Protein AF-A0A1H9RKI2-F1 (afdb_monomer_lite)

Secondary structure (DSSP, 8-state):
-HHHHHHHHHHHHHHHHHHHHHHHHHHHHHHHHH----HHHHHHHHHHHHHHHHHHHHHHHHHHHSS-HHHHHHHHHHHHHHHHHHHHHHHH-----HHHHHHHHHHHHHHHHHHHHHHHHHHHHTT--

Sequence (129 aa):
MLSHRLISSVLYGVLAIFIIVIAASFISSVILRYTEIAEGTFLWILIILSFIALFIGGYISGGRTGERGWFAGALTALVYSLTVFLTQYLSFNETFDLQQLLMHSGYLITGVFGGMIGVNIHGNSHRDS

pLDDT: mean 89.08, std 10.86, range [48.69, 98.06]

Structure (mmCIF, N/CA/C/O backbone):
data_AF-A0A1H9RKI2-F1
#
_entry.id   AF-A0A1H9RKI2-F1
#
loop_
_atom_site.group_PDB
_atom_site.id
_atom_site.type_symbol
_atom_site.label_atom_id
_atom_site.label_alt_id
_atom_site.label_comp_id
_atom_site.label_asym_id
_atom_site.label_entity_id
_atom_site.label_seq_id
_atom_site.pdbx_PDB_ins_code
_atom_site.Cartn_x
_atom_site.Cartn_y
_atom_site.Cartn_z
_atom_site.occupancy
_atom_site.B_iso_or_equiv
_atom_site.auth_seq_id
_atom_site.auth_comp_id
_atom_site.auth_asym_id
_atom_site.auth_atom_id
_atom_site.pdbx_PDB_model_num
ATOM 1 N N . MET A 1 1 ? -12.428 9.923 20.116 1.00 60.41 1 MET A N 1
ATOM 2 C CA . MET A 1 1 ? -11.344 8.978 20.485 1.00 60.41 1 MET A CA 1
ATOM 3 C C . MET A 1 1 ? -11.114 7.920 19.403 1.00 60.41 1 MET A C 1
ATOM 5 O O . MET A 1 1 ? -9.988 7.816 18.936 1.00 60.41 1 MET A O 1
ATOM 9 N N . LEU A 1 2 ? -12.157 7.221 18.931 1.00 67.06 2 LEU A N 1
ATOM 10 C CA . LEU A 1 2 ? -12.095 6.228 17.837 1.00 67.06 2 LEU A CA 1
ATOM 11 C C . LEU A 1 2 ? -11.454 6.761 16.537 1.00 67.06 2 LEU A C 1
ATOM 13 O O . LEU A 1 2 ? -10.543 6.153 15.983 1.00 67.06 2 LEU A O 1
ATOM 17 N N . SER A 1 3 ? -11.877 7.949 16.094 1.00 75.12 3 SER A N 1
ATOM 18 C CA . SER A 1 3 ? -11.378 8.600 14.873 1.00 75.12 3 SER A CA 1
ATOM 19 C C . SER A 1 3 ? -9.877 8.895 14.911 1.00 75.12 3 SER A C 1
ATOM 21 O O . SER A 1 3 ? -9.193 8.727 13.908 1.00 75.12 3 SER A O 1
ATOM 23 N N . HIS A 1 4 ? -9.338 9.282 16.069 1.00 80.75 4 HIS A N 1
ATOM 24 C CA . HIS A 1 4 ? -7.917 9.602 16.195 1.00 80.75 4 HIS A CA 1
ATOM 25 C C . HIS A 1 4 ? -7.035 8.345 16.122 1.00 80.75 4 HIS A C 1
ATOM 27 O O . HIS A 1 4 ? -5.995 8.358 15.463 1.00 80.75 4 HIS A O 1
ATOM 33 N N . ARG A 1 5 ? -7.489 7.233 16.723 1.00 84.38 5 ARG A N 1
ATOM 34 C CA . ARG A 1 5 ? -6.802 5.933 16.631 1.00 84.38 5 ARG A CA 1
ATOM 35 C C . ARG A 1 5 ? -6.832 5.386 15.206 1.00 84.38 5 ARG A C 1
ATOM 37 O O . ARG A 1 5 ? -5.806 4.908 14.734 1.00 84.38 5 ARG A O 1
ATOM 44 N N . LEU A 1 6 ? -7.961 5.522 14.507 1.00 89.88 6 LEU A N 1
ATOM 45 C CA . LEU A 1 6 ? -8.097 5.136 13.099 1.00 89.88 6 LEU A CA 1
ATOM 46 C C . LEU A 1 6 ? -7.114 5.894 12.202 1.00 89.88 6 LEU A C 1
ATOM 48 O O . LEU A 1 6 ? -6.348 5.269 11.475 1.00 89.88 6 LEU A O 1
ATOM 52 N N . ILE A 1 7 ? -7.092 7.227 12.292 1.00 91.81 7 ILE A N 1
ATOM 53 C CA . ILE A 1 7 ? -6.206 8.064 11.469 1.00 91.81 7 ILE A CA 1
ATOM 54 C C . ILE A 1 7 ? -4.738 7.712 11.722 1.00 91.81 7 ILE A C 1
ATOM 56 O O . ILE A 1 7 ? -3.994 7.497 10.770 1.00 91.81 7 ILE A O 1
ATOM 60 N N . SER A 1 8 ? -4.328 7.597 12.991 1.00 92.94 8 SER A N 1
ATOM 61 C CA . SER A 1 8 ? -2.955 7.211 13.341 1.00 92.94 8 SER A CA 1
ATOM 62 C C . SER A 1 8 ? -2.596 5.827 12.786 1.00 92.94 8 SER A C 1
ATOM 64 O O . SER A 1 8 ? -1.553 5.654 12.159 1.00 92.94 8 SER A O 1
ATOM 66 N N . SER A 1 9 ? -3.493 4.849 12.925 1.00 93.44 9 SER A N 1
ATOM 67 C CA . SER A 1 9 ? -3.273 3.484 12.433 1.00 93.44 9 SER A CA 1
ATOM 68 C C . SER A 1 9 ? -3.127 3.430 10.913 1.00 93.44 9 SER A C 1
ATOM 70 O O . SER A 1 9 ? -2.214 2.778 10.404 1.00 93.44 9 SER A O 1
ATOM 72 N N . VAL A 1 10 ? -3.983 4.156 10.189 1.00 95.88 10 VAL A N 1
ATOM 73 C CA . VAL A 1 10 ? -3.897 4.285 8.730 1.00 95.88 10 VAL A CA 1
ATOM 74 C C . VAL A 1 10 ? -2.585 4.940 8.324 1.00 95.88 10 VAL A C 1
ATOM 76 O O . VAL A 1 10 ? -1.923 4.427 7.425 1.00 95.88 10 VAL A O 1
ATOM 79 N N . LEU A 1 11 ? -2.175 6.012 9.010 1.00 95.44 11 LEU A N 1
ATOM 80 C CA . LEU A 1 11 ? -0.918 6.709 8.743 1.00 95.44 11 LEU A CA 1
ATOM 81 C C . LEU A 1 11 ? 0.286 5.769 8.888 1.00 95.44 11 LEU A C 1
ATOM 83 O O . LEU A 1 11 ? 1.149 5.738 8.017 1.00 95.44 11 LEU A O 1
ATOM 87 N N . TYR A 1 12 ? 0.318 4.954 9.947 1.00 95.56 12 TYR A N 1
ATOM 88 C CA . TYR A 1 12 ? 1.364 3.947 10.140 1.00 95.56 12 TYR A CA 1
ATOM 89 C C . TYR A 1 12 ? 1.373 2.880 9.040 1.00 95.56 12 TYR A C 1
ATOM 91 O O . TYR A 1 12 ? 2.448 2.494 8.586 1.00 95.56 12 TYR A O 1
ATOM 99 N N . GLY A 1 13 ? 0.200 2.415 8.599 1.00 96.69 13 GLY A N 1
ATOM 100 C CA . GLY A 1 13 ? 0.097 1.471 7.483 1.00 96.69 13 GLY A CA 1
ATOM 101 C C . GLY A 1 13 ? 0.613 2.066 6.173 1.00 96.69 13 GLY A C 1
ATOM 102 O O . GLY A 1 13 ? 1.420 1.445 5.490 1.00 96.69 13 GLY A O 1
ATOM 103 N N . VAL A 1 14 ? 0.210 3.298 5.854 1.00 97.19 14 VAL A N 1
ATOM 104 C CA . VAL A 1 14 ? 0.663 4.020 4.654 1.00 97.19 14 VAL A CA 1
ATOM 105 C C . VAL A 1 14 ? 2.172 4.281 4.698 1.00 97.19 14 VAL A C 1
ATOM 107 O O . VAL A 1 14 ? 2.862 4.044 3.709 1.00 97.19 14 VAL A O 1
ATOM 110 N N . LEU A 1 15 ? 2.711 4.698 5.847 1.00 97.25 15 LEU A N 1
ATOM 111 C CA . LEU A 1 15 ? 4.154 4.870 6.034 1.00 97.25 15 LEU A CA 1
ATOM 112 C C . LEU A 1 15 ? 4.919 3.563 5.813 1.00 97.25 15 LEU A C 1
ATOM 114 O O . LEU A 1 15 ? 5.947 3.571 5.141 1.00 97.25 15 LEU A O 1
ATOM 118 N N . ALA A 1 16 ? 4.413 2.440 6.328 1.00 97.44 16 ALA A N 1
ATOM 119 C CA . ALA A 1 16 ? 5.027 1.137 6.097 1.00 97.44 16 ALA A CA 1
ATOM 120 C C . ALA A 1 16 ? 5.051 0.776 4.603 1.00 97.44 16 ALA A C 1
ATOM 122 O O . ALA A 1 16 ? 6.086 0.331 4.109 1.00 97.44 16 ALA A O 1
ATOM 123 N N . ILE A 1 17 ? 3.958 1.033 3.872 1.00 97.31 17 ILE A N 1
ATOM 124 C CA . ILE A 1 17 ? 3.910 0.825 2.417 1.00 97.31 17 ILE A CA 1
ATOM 125 C C . ILE A 1 17 ? 4.994 1.654 1.725 1.00 97.31 17 ILE A C 1
ATOM 127 O O . ILE A 1 17 ? 5.764 1.107 0.940 1.00 97.31 17 ILE A O 1
ATOM 131 N N . PHE A 1 18 ? 5.102 2.949 2.037 1.00 95.56 18 PHE A N 1
ATOM 132 C CA . PHE A 1 18 ? 6.118 3.808 1.425 1.00 95.56 18 PHE A CA 1
ATOM 133 C C . PHE A 1 18 ? 7.542 3.347 1.726 1.00 95.56 18 PHE A C 1
ATOM 135 O O . PHE A 1 18 ? 8.363 3.314 0.816 1.00 95.56 18 PHE A O 1
ATOM 142 N N . ILE A 1 19 ? 7.834 2.942 2.964 1.00 97.25 19 ILE A N 1
ATOM 143 C CA . ILE A 1 19 ? 9.155 2.413 3.327 1.00 97.25 19 ILE A CA 1
ATOM 144 C C . ILE A 1 19 ? 9.490 1.180 2.479 1.00 97.25 19 ILE A C 1
ATOM 146 O O . ILE A 1 19 ? 10.581 1.106 1.914 1.00 97.25 19 ILE A O 1
ATOM 150 N N . ILE A 1 20 ? 8.549 0.240 2.342 1.00 96.06 20 ILE A N 1
ATOM 151 C CA . ILE A 1 20 ? 8.744 -0.979 1.546 1.00 96.06 20 ILE A CA 1
ATOM 152 C C . ILE A 1 20 ? 8.945 -0.633 0.068 1.00 96.06 20 ILE A C 1
ATOM 154 O O . ILE A 1 20 ? 9.876 -1.140 -0.550 1.00 96.06 20 ILE A O 1
ATOM 158 N N . VAL A 1 21 ? 8.120 0.251 -0.497 1.00 94.06 21 VAL A N 1
ATOM 159 C CA . VAL A 1 21 ? 8.206 0.653 -1.911 1.00 94.06 21 VAL A CA 1
ATOM 160 C C . VAL A 1 21 ? 9.505 1.408 -2.209 1.00 94.06 21 VAL A C 1
ATOM 162 O O . VAL A 1 21 ? 10.115 1.175 -3.252 1.00 94.06 21 VAL A O 1
ATOM 165 N N . ILE A 1 22 ? 9.974 2.267 -1.300 1.00 94.31 22 ILE A N 1
ATOM 166 C CA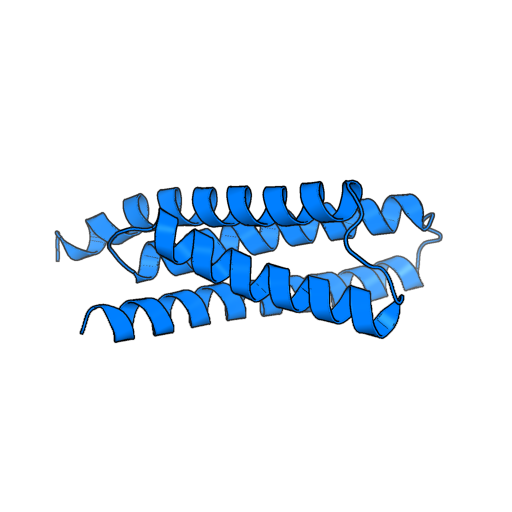 . ILE A 1 22 ? 11.256 2.975 -1.442 1.00 94.31 22 ILE A CA 1
ATOM 167 C C . ILE A 1 22 ? 12.419 1.980 -1.384 1.00 94.31 22 ILE A C 1
ATOM 169 O O . ILE A 1 22 ? 13.299 2.016 -2.244 1.00 94.31 22 ILE A O 1
ATOM 173 N N . ALA A 1 23 ? 12.410 1.058 -0.416 1.00 95.25 23 ALA A N 1
ATOM 174 C CA . ALA A 1 23 ? 13.430 0.018 -0.314 1.00 95.25 23 ALA A CA 1
ATOM 175 C C . ALA A 1 23 ? 13.449 -0.875 -1.566 1.00 95.25 23 ALA A C 1
ATOM 177 O O . ALA A 1 23 ? 14.508 -1.137 -2.134 1.00 95.25 23 ALA A O 1
ATOM 178 N N . ALA A 1 24 ? 12.272 -1.281 -2.042 1.00 91.81 24 ALA A N 1
ATOM 179 C CA . ALA A 1 24 ? 12.111 -2.062 -3.259 1.00 91.81 24 ALA A CA 1
ATOM 180 C C . ALA A 1 24 ? 12.610 -1.314 -4.499 1.00 91.81 24 ALA A C 1
ATOM 182 O O . ALA A 1 24 ? 13.292 -1.908 -5.331 1.00 91.81 24 ALA A O 1
ATOM 183 N N . SER A 1 25 ? 12.328 -0.013 -4.603 1.00 90.50 25 SER A N 1
ATOM 184 C CA . SER A 1 25 ? 12.819 0.848 -5.685 1.00 90.50 25 SER A CA 1
ATOM 185 C C . SER A 1 25 ? 14.343 0.940 -5.684 1.00 90.50 25 SER A C 1
ATOM 187 O O . SER A 1 25 ? 14.971 0.814 -6.732 1.00 90.50 25 SER A O 1
ATOM 189 N N . PHE A 1 26 ? 14.956 1.098 -4.508 1.00 93.25 26 PHE A N 1
ATOM 190 C CA . PHE A 1 26 ? 16.411 1.141 -4.381 1.00 93.25 26 PHE A CA 1
ATOM 191 C C . PHE A 1 26 ? 17.057 -0.182 -4.815 1.00 93.25 26 PHE A C 1
ATOM 193 O O . PHE A 1 26 ? 17.962 -0.184 -5.647 1.00 93.25 26 PHE A O 1
ATOM 200 N N . ILE A 1 27 ? 16.541 -1.313 -4.320 1.00 91.38 27 ILE A N 1
ATOM 201 C CA . ILE A 1 27 ? 17.012 -2.653 -4.704 1.00 91.38 27 ILE A CA 1
ATOM 202 C C . ILE A 1 27 ? 16.841 -2.869 -6.213 1.00 91.38 27 ILE A C 1
ATOM 204 O O . ILE A 1 27 ? 17.774 -3.295 -6.891 1.00 91.38 27 ILE A O 1
ATOM 208 N N . SER A 1 28 ? 15.674 -2.517 -6.750 1.00 87.88 28 SER A N 1
ATOM 209 C CA . SER A 1 28 ? 15.358 -2.613 -8.177 1.00 87.88 28 SER A CA 1
ATOM 210 C C . SER A 1 28 ? 16.324 -1.799 -9.036 1.00 87.88 28 SER A C 1
ATOM 212 O O . SER A 1 28 ? 16.811 -2.299 -10.045 1.00 87.88 28 SER A O 1
ATOM 214 N N . SER A 1 29 ? 16.666 -0.578 -8.613 1.00 89.81 29 SER A N 1
ATOM 215 C CA . SER A 1 29 ? 17.635 0.272 -9.312 1.00 89.81 29 SER A CA 1
ATOM 216 C C . SER A 1 29 ? 19.030 -0.352 -9.363 1.00 89.81 29 SER A C 1
ATOM 218 O O . SER A 1 29 ? 19.712 -0.219 -10.379 1.00 89.81 29 SER A O 1
ATOM 220 N N . VAL A 1 30 ? 19.467 -1.022 -8.293 1.00 90.69 30 VAL A N 1
ATOM 221 C CA . VAL A 1 30 ? 20.755 -1.729 -8.274 1.00 90.69 30 VAL A CA 1
ATOM 222 C C . VAL A 1 30 ? 20.706 -2.945 -9.194 1.00 90.69 30 VAL A C 1
ATOM 224 O O . VAL A 1 30 ? 21.629 -3.145 -9.975 1.00 90.69 30 VAL A O 1
ATOM 227 N N . ILE A 1 31 ? 19.626 -3.729 -9.163 1.00 89.25 31 ILE A N 1
ATOM 228 C CA . ILE A 1 31 ? 19.470 -4.905 -10.032 1.00 89.25 31 ILE A CA 1
ATOM 229 C C . ILE A 1 31 ? 19.503 -4.488 -11.507 1.00 89.25 31 ILE A C 1
ATOM 231 O O . ILE A 1 31 ? 20.333 -4.991 -12.265 1.00 89.25 31 ILE A O 1
ATOM 235 N N . LEU A 1 32 ? 18.675 -3.514 -11.900 1.00 87.44 32 LEU A N 1
ATOM 236 C CA . LEU A 1 32 ? 18.615 -3.002 -13.273 1.00 87.44 32 LEU A CA 1
ATOM 237 C C . LEU A 1 32 ? 19.949 -2.426 -13.759 1.00 87.44 32 LEU A C 1
ATOM 239 O O . LEU A 1 32 ? 20.236 -2.461 -14.950 1.00 87.44 32 LEU A O 1
ATOM 243 N N . ARG A 1 33 ? 20.796 -1.916 -12.856 1.00 89.88 33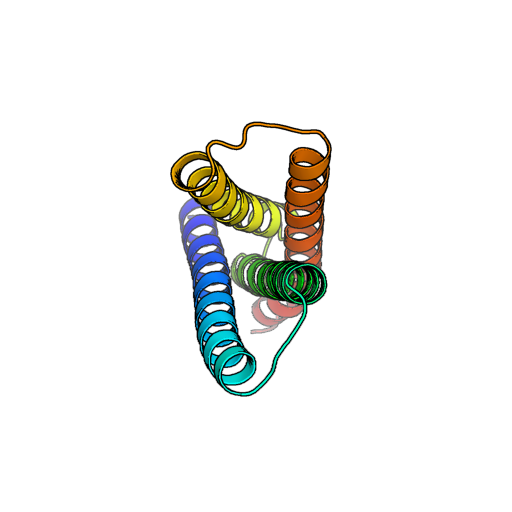 ARG A N 1
ATOM 244 C CA . ARG A 1 33 ? 22.130 -1.428 -13.225 1.00 89.88 33 ARG A CA 1
ATOM 245 C C . ARG A 1 33 ? 23.046 -2.541 -13.745 1.00 89.88 33 ARG A C 1
ATOM 247 O O . ARG A 1 33 ? 23.948 -2.248 -14.527 1.00 89.88 33 ARG A O 1
ATOM 254 N N . TYR A 1 34 ? 22.846 -3.778 -13.295 1.00 88.81 34 TYR A N 1
ATOM 255 C CA . TYR A 1 34 ? 23.723 -4.912 -13.594 1.00 88.81 34 TYR A CA 1
ATOM 256 C C . TYR A 1 34 ? 23.058 -6.009 -14.434 1.00 88.81 34 TYR A C 1
ATOM 258 O O . TYR A 1 34 ? 23.721 -6.987 -14.771 1.00 88.81 34 TYR A O 1
ATOM 266 N N . THR A 1 35 ? 21.774 -5.875 -14.776 1.00 87.44 35 THR A N 1
ATOM 267 C CA . THR A 1 35 ? 21.043 -6.869 -15.573 1.00 87.44 35 THR A CA 1
ATOM 268 C C . THR A 1 35 ? 20.208 -6.231 -16.672 1.00 87.44 35 THR A C 1
ATOM 270 O O . THR A 1 35 ? 19.550 -5.218 -16.464 1.00 87.44 35 THR A O 1
ATOM 273 N N . GLU A 1 36 ? 20.182 -6.882 -17.832 1.00 82.31 36 GLU A N 1
ATOM 274 C CA . GLU A 1 36 ? 19.287 -6.547 -18.941 1.00 82.31 36 GLU A CA 1
ATOM 275 C C . GLU A 1 36 ? 17.949 -7.278 -18.753 1.00 82.31 36 GLU A C 1
ATOM 277 O O . GLU A 1 36 ? 17.669 -8.301 -19.377 1.00 82.31 36 GLU A O 1
ATOM 282 N N . ILE A 1 37 ? 17.134 -6.798 -17.811 1.00 84.75 37 ILE A N 1
ATOM 283 C CA . ILE A 1 37 ? 15.781 -7.325 -17.594 1.00 84.75 37 ILE A CA 1
ATOM 284 C C . ILE A 1 37 ? 14.835 -6.669 -18.602 1.00 84.75 37 ILE A C 1
ATOM 286 O O . ILE A 1 37 ? 14.796 -5.447 -18.714 1.00 84.75 37 ILE A O 1
ATOM 290 N N . ALA A 1 38 ? 14.032 -7.476 -19.300 1.00 86.25 38 ALA A N 1
ATOM 291 C CA . ALA A 1 38 ? 12.975 -6.964 -20.167 1.00 86.25 38 ALA A CA 1
ATOM 292 C C . ALA A 1 38 ? 11.969 -6.110 -19.373 1.00 86.25 38 ALA A C 1
ATOM 294 O O . ALA A 1 38 ? 11.517 -6.512 -18.297 1.00 86.25 38 ALA A O 1
ATOM 295 N N . GLU A 1 39 ? 11.561 -4.971 -19.938 1.00 78.75 39 GLU A N 1
ATOM 296 C CA . GLU A 1 39 ? 10.673 -3.997 -19.284 1.00 78.75 39 GLU A CA 1
ATOM 297 C C . GLU A 1 39 ? 9.379 -4.634 -18.748 1.00 78.75 39 GLU A C 1
ATOM 299 O O . GLU A 1 39 ? 8.963 -4.358 -17.624 1.00 78.75 39 GLU A O 1
ATOM 304 N N . GLY A 1 40 ? 8.784 -5.569 -19.500 1.00 84.81 40 GLY A N 1
ATOM 305 C CA . GLY A 1 40 ? 7.574 -6.279 -19.075 1.00 84.81 40 GLY A CA 1
ATOM 306 C C . GLY A 1 40 ? 7.767 -7.108 -17.800 1.00 84.81 40 GLY A C 1
ATOM 307 O O . GLY A 1 40 ? 6.931 -7.063 -16.900 1.00 84.81 40 GLY A O 1
ATOM 308 N N . THR A 1 41 ? 8.885 -7.827 -17.678 1.00 86.88 41 THR A N 1
ATOM 309 C CA . THR A 1 41 ? 9.208 -8.607 -16.469 1.00 86.88 41 THR A CA 1
ATOM 310 C C . THR A 1 41 ? 9.428 -7.688 -15.273 1.00 86.88 41 THR A C 1
ATOM 312 O O . THR A 1 41 ? 8.978 -7.987 -14.167 1.00 86.88 41 THR A O 1
ATOM 315 N N . PHE A 1 42 ? 10.082 -6.548 -15.499 1.00 85.69 42 PHE A N 1
ATOM 316 C CA . PHE A 1 42 ? 10.320 -5.558 -14.459 1.00 85.69 42 PHE A CA 1
ATOM 317 C C . PHE A 1 42 ? 9.009 -4.977 -13.902 1.00 85.69 42 PHE A C 1
ATOM 319 O O . PHE A 1 42 ? 8.833 -4.914 -12.684 1.00 85.69 42 PHE A O 1
ATOM 326 N N . LEU A 1 43 ? 8.048 -4.648 -14.773 1.00 85.50 43 LEU A N 1
ATOM 327 C CA . LEU A 1 43 ? 6.727 -4.162 -14.360 1.00 85.50 43 LEU A CA 1
ATOM 328 C C . LEU A 1 43 ? 5.969 -5.181 -13.494 1.00 85.50 43 LEU A C 1
ATOM 330 O O . LEU A 1 43 ? 5.412 -4.809 -12.461 1.00 85.50 43 LEU A O 1
ATOM 334 N N . TRP A 1 44 ? 5.988 -6.470 -13.851 1.00 87.44 44 TRP A N 1
ATOM 335 C CA . TRP A 1 44 ? 5.343 -7.518 -13.046 1.00 87.44 44 TRP A CA 1
ATOM 336 C C . TRP A 1 44 ? 5.948 -7.659 -11.645 1.00 87.44 44 TRP A C 1
ATOM 338 O O . TRP A 1 44 ? 5.210 -7.853 -10.677 1.00 87.44 44 TRP A O 1
ATOM 348 N N . ILE A 1 45 ? 7.271 -7.517 -11.517 1.00 88.94 45 ILE A N 1
ATOM 349 C CA . ILE A 1 45 ? 7.955 -7.532 -10.216 1.00 88.94 45 ILE A CA 1
ATOM 350 C C . ILE A 1 45 ? 7.464 -6.373 -9.340 1.00 88.94 45 ILE A C 1
ATOM 352 O O . ILE A 1 45 ? 7.123 -6.592 -8.175 1.00 88.94 45 ILE A O 1
ATOM 356 N N . LEU A 1 46 ? 7.379 -5.162 -9.901 1.00 88.94 46 LEU A N 1
ATOM 357 C CA . LEU A 1 46 ? 6.897 -3.985 -9.174 1.00 88.94 46 LEU A CA 1
ATOM 358 C C . LEU A 1 46 ? 5.446 -4.148 -8.716 1.00 88.94 46 LEU A C 1
ATOM 360 O O . LEU A 1 46 ? 5.141 -3.846 -7.565 1.00 88.94 46 LEU A O 1
ATOM 364 N N . ILE A 1 47 ? 4.572 -4.683 -9.575 1.00 90.25 47 ILE A N 1
ATOM 365 C CA . ILE A 1 47 ? 3.170 -4.948 -9.226 1.00 90.25 47 ILE A CA 1
ATOM 366 C C . ILE A 1 47 ? 3.093 -5.897 -8.023 1.00 90.25 47 ILE A C 1
ATOM 368 O O . ILE A 1 47 ? 2.437 -5.581 -7.030 1.00 90.25 47 ILE A O 1
ATOM 372 N N . ILE A 1 48 ? 3.796 -7.034 -8.063 1.00 92.88 48 ILE A N 1
ATOM 373 C CA . ILE A 1 48 ? 3.799 -8.011 -6.960 1.00 92.88 48 ILE A CA 1
ATOM 374 C C . ILE A 1 48 ? 4.321 -7.376 -5.663 1.00 92.88 48 ILE A C 1
ATOM 376 O O . ILE A 1 48 ? 3.733 -7.568 -4.596 1.00 92.88 48 ILE A O 1
ATOM 380 N N . LEU A 1 49 ? 5.386 -6.577 -5.746 1.00 94.00 49 LEU A N 1
ATOM 381 C CA . LEU A 1 49 ? 5.930 -5.839 -4.606 1.00 94.00 49 LEU A CA 1
ATOM 382 C C . LEU A 1 49 ? 4.926 -4.847 -4.015 1.00 94.00 49 LEU A C 1
ATOM 384 O O . LEU A 1 49 ? 4.797 -4.783 -2.792 1.00 94.00 49 LEU A O 1
ATOM 388 N N . SER A 1 50 ? 4.176 -4.125 -4.849 1.00 94.50 50 SER A N 1
ATOM 389 C CA . SER A 1 50 ? 3.098 -3.240 -4.397 1.00 94.50 50 SER A CA 1
ATOM 390 C C . SER A 1 50 ? 2.012 -4.007 -3.648 1.00 94.50 50 SER A C 1
ATOM 392 O O . SER A 1 50 ? 1.589 -3.562 -2.582 1.00 94.50 50 SER A O 1
ATOM 394 N N . PHE A 1 51 ? 1.604 -5.183 -4.137 1.00 96.62 51 PHE A N 1
ATOM 395 C CA . PHE A 1 51 ? 0.643 -6.048 -3.445 1.00 96.62 51 PHE A CA 1
ATOM 396 C C . PHE A 1 51 ? 1.158 -6.521 -2.078 1.00 96.62 51 PHE A C 1
ATOM 398 O O . PHE A 1 51 ? 0.427 -6.454 -1.088 1.00 96.62 51 PHE A O 1
ATOM 405 N N . ILE A 1 52 ? 2.423 -6.945 -1.991 1.00 97.19 52 ILE A N 1
ATOM 406 C CA . ILE A 1 52 ? 3.052 -7.342 -0.720 1.00 97.19 52 ILE A CA 1
ATOM 407 C C . ILE A 1 52 ? 3.113 -6.152 0.245 1.00 97.19 52 ILE A C 1
ATOM 409 O O . ILE A 1 52 ? 2.734 -6.278 1.411 1.00 97.19 52 ILE A O 1
ATOM 413 N N . ALA A 1 53 ? 3.546 -4.986 -0.238 1.00 97.31 53 ALA A N 1
ATOM 414 C CA . ALA A 1 53 ? 3.626 -3.773 0.563 1.00 97.31 53 ALA A CA 1
ATOM 415 C C . ALA A 1 53 ? 2.246 -3.379 1.110 1.00 97.31 53 ALA A C 1
ATOM 417 O O . ALA A 1 53 ? 2.111 -3.137 2.308 1.00 97.31 53 ALA A O 1
ATOM 418 N N . LEU A 1 54 ? 1.212 -3.387 0.263 1.00 97.38 54 LEU A N 1
ATOM 419 C CA . LEU A 1 54 ? -0.181 -3.125 0.639 1.00 97.38 54 LEU A CA 1
ATOM 420 C C . LEU A 1 54 ? -0.709 -4.107 1.674 1.00 97.38 54 LEU A C 1
ATOM 422 O O . LEU A 1 54 ? -1.363 -3.687 2.628 1.00 97.38 54 LEU A O 1
ATOM 426 N N . PHE A 1 55 ? -0.425 -5.398 1.505 1.00 98.06 55 PHE A N 1
ATOM 427 C CA . PHE A 1 55 ? -0.824 -6.413 2.470 1.00 98.06 55 PHE A CA 1
ATOM 428 C C . PHE A 1 55 ? -0.216 -6.124 3.848 1.00 98.06 55 PHE A C 1
ATOM 430 O O . PHE A 1 55 ? -0.934 -6.109 4.848 1.00 98.06 55 PHE A O 1
ATOM 437 N N . ILE A 1 56 ? 1.085 -5.816 3.897 1.00 97.69 56 ILE A N 1
ATOM 438 C CA . ILE A 1 56 ? 1.796 -5.467 5.135 1.00 97.69 56 ILE A CA 1
ATOM 439 C C . ILE A 1 56 ? 1.259 -4.157 5.731 1.00 97.69 56 ILE A C 1
ATOM 441 O O . ILE A 1 56 ? 1.025 -4.073 6.936 1.00 97.69 56 ILE A O 1
ATOM 445 N N . GLY A 1 57 ? 1.009 -3.141 4.904 1.00 97.06 57 GLY A N 1
ATOM 446 C CA . GLY A 1 57 ? 0.427 -1.872 5.340 1.00 97.06 57 GLY A CA 1
ATOM 447 C C . GLY A 1 57 ? -0.964 -2.038 5.946 1.00 97.06 57 GLY A C 1
ATOM 448 O O . GLY A 1 57 ? -1.232 -1.501 7.021 1.00 97.06 57 GLY A O 1
ATOM 449 N N . GLY A 1 58 ? -1.822 -2.824 5.290 1.00 97.06 58 GLY A N 1
ATOM 450 C CA . GLY A 1 58 ? -3.139 -3.198 5.796 1.00 97.06 58 GLY A CA 1
ATOM 451 C C . GLY A 1 58 ? -3.038 -3.984 7.100 1.00 97.06 58 GLY A C 1
ATOM 452 O O . GLY A 1 58 ? -3.724 -3.661 8.062 1.00 97.06 58 GLY A O 1
ATOM 453 N N . TYR A 1 59 ? -2.129 -4.957 7.178 1.00 97.00 59 TYR A N 1
ATOM 454 C CA . TYR A 1 59 ? -1.859 -5.719 8.399 1.00 97.00 59 TYR A CA 1
ATOM 455 C C . TYR A 1 59 ? -1.479 -4.820 9.582 1.00 97.00 59 TYR A C 1
ATOM 457 O O . TYR A 1 59 ? -2.061 -4.931 10.664 1.00 97.00 59 TYR A O 1
ATOM 465 N N . ILE A 1 60 ? -0.562 -3.875 9.371 1.00 95.81 60 ILE A N 1
ATOM 466 C CA . ILE A 1 60 ? -0.124 -2.933 10.407 1.00 95.81 60 ILE A CA 1
ATOM 467 C C . ILE A 1 60 ? -1.260 -1.983 10.811 1.00 95.81 60 ILE A C 1
ATOM 469 O O . ILE A 1 60 ? -1.462 -1.751 12.007 1.00 95.81 60 ILE A O 1
ATOM 473 N N . SER A 1 61 ? -2.016 -1.436 9.850 1.00 95.75 61 SER A N 1
ATOM 474 C CA . SER A 1 61 ? -3.108 -0.503 10.157 1.00 95.75 61 SER A CA 1
ATOM 475 C C . SER A 1 61 ? -4.282 -1.194 10.850 1.00 95.75 61 SER A C 1
ATOM 477 O O . SER A 1 61 ? -4.808 -0.676 11.838 1.00 95.75 61 SER A O 1
ATOM 479 N N . GLY A 1 62 ? -4.652 -2.397 10.409 1.00 93.50 62 GLY A N 1
ATOM 480 C CA . GLY A 1 62 ? -5.673 -3.219 11.052 1.00 93.50 62 GLY A CA 1
ATOM 481 C C . GLY A 1 62 ? -5.291 -3.599 12.479 1.00 93.50 62 GLY A C 1
ATOM 482 O O . GLY A 1 62 ? -6.094 -3.421 13.395 1.00 93.50 62 GLY A O 1
ATOM 483 N N . GLY A 1 63 ? -4.046 -4.037 12.690 1.00 91.75 63 GLY A N 1
ATOM 484 C CA . GLY A 1 63 ? -3.550 -4.418 14.012 1.00 91.75 63 GLY A CA 1
ATOM 485 C C . GLY A 1 63 ? -3.543 -3.272 15.019 1.00 91.75 63 GLY A C 1
ATOM 486 O O . GLY A 1 63 ? -4.003 -3.442 16.145 1.00 91.75 63 GLY A O 1
ATOM 487 N N . ARG A 1 64 ? -3.105 -2.075 14.605 1.00 88.75 64 ARG A N 1
ATOM 488 C CA . ARG A 1 64 ? -3.096 -0.888 15.479 1.00 88.75 64 ARG A CA 1
ATOM 489 C C . ARG A 1 64 ? -4.481 -0.345 15.811 1.00 88.75 64 ARG A C 1
ATOM 491 O O . ARG A 1 64 ? -4.656 0.249 16.876 1.00 88.75 64 ARG A O 1
ATOM 498 N N . THR A 1 65 ? -5.451 -0.521 14.916 1.00 87.31 65 THR A N 1
ATOM 499 C CA . THR A 1 65 ? -6.804 0.001 15.140 1.00 87.31 65 THR A CA 1
ATOM 500 C C . THR A 1 65 ? -7.500 -0.759 16.273 1.00 87.31 65 THR A C 1
ATOM 502 O O . THR A 1 65 ? -8.290 -0.171 17.007 1.00 87.31 65 THR A O 1
ATOM 505 N N . GLY A 1 66 ? -7.193 -2.050 16.447 1.00 82.25 66 GLY A N 1
ATOM 506 C CA . GLY A 1 66 ? -7.768 -2.911 17.490 1.00 82.25 66 GLY A CA 1
ATOM 507 C C . GLY A 1 66 ? -9.234 -3.303 17.258 1.00 82.25 66 GLY A C 1
ATOM 508 O O . GLY A 1 66 ? -9.725 -4.251 17.859 1.00 82.25 66 GLY A O 1
ATOM 509 N N . GLU A 1 67 ? -9.923 -2.627 16.341 1.00 85.12 67 GLU A N 1
ATOM 510 C CA . GLU A 1 67 ? -11.277 -2.933 15.890 1.00 85.12 67 GLU A CA 1
ATOM 511 C C . GLU A 1 67 ? -11.429 -2.631 14.394 1.00 85.12 67 GLU A C 1
ATOM 513 O O . GLU A 1 67 ? -10.655 -1.868 13.819 1.00 85.12 67 GLU A O 1
ATOM 518 N N . ARG A 1 68 ? -12.441 -3.226 13.747 1.00 88.75 68 ARG A N 1
ATOM 519 C CA . ARG A 1 68 ? -12.811 -2.944 12.343 1.00 88.75 68 ARG A CA 1
ATOM 520 C C . ARG A 1 68 ? -11.617 -2.945 11.369 1.00 88.75 68 ARG A C 1
ATOM 522 O O . ARG A 1 68 ? -11.520 -2.078 10.504 1.00 88.75 68 ARG A O 1
ATOM 529 N N . GLY A 1 69 ? -10.733 -3.940 11.470 1.00 92.38 69 GLY A N 1
ATOM 530 C CA . GLY A 1 69 ? -9.516 -4.031 10.651 1.00 92.38 69 GLY A CA 1
ATOM 531 C C . GLY A 1 69 ? -9.753 -3.981 9.141 1.00 92.38 69 GLY A C 1
ATOM 532 O O . GLY A 1 69 ? -8.950 -3.398 8.421 1.00 92.38 69 GLY A O 1
ATOM 533 N N . TRP A 1 70 ? -10.892 -4.494 8.665 1.00 94.75 70 TRP A N 1
ATOM 534 C CA . TRP A 1 70 ? -11.308 -4.362 7.264 1.00 94.75 70 TRP A CA 1
ATOM 535 C C . TRP A 1 70 ? -11.419 -2.893 6.821 1.00 94.75 70 TRP A C 1
ATOM 53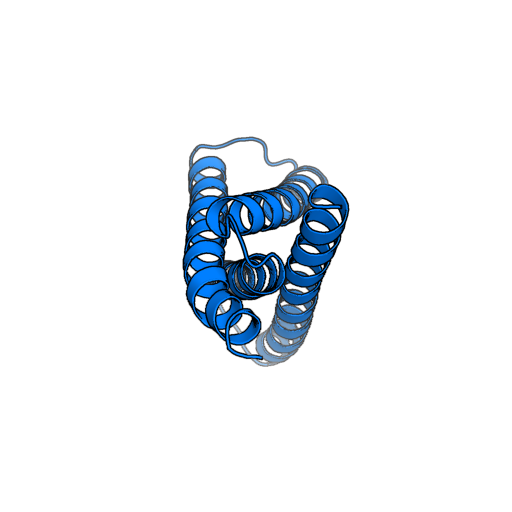7 O O . TRP A 1 70 ? -11.019 -2.555 5.713 1.00 94.75 70 TRP A O 1
ATOM 547 N N . PHE A 1 71 ? -11.914 -2.009 7.693 1.00 95.50 71 PHE A N 1
ATOM 548 C CA . PHE A 1 71 ? -12.106 -0.589 7.401 1.00 95.50 71 PHE A CA 1
ATOM 549 C C . PHE A 1 71 ? -10.781 0.176 7.442 1.00 95.50 71 PHE A C 1
ATOM 551 O O . PHE A 1 71 ? -10.506 0.982 6.556 1.00 95.50 71 PHE A O 1
ATOM 558 N N . ALA A 1 72 ? -9.929 -0.112 8.432 1.00 95.56 72 ALA A N 1
ATOM 559 C CA . ALA A 1 72 ? -8.582 0.454 8.495 1.00 95.56 72 ALA A CA 1
ATOM 560 C C . ALA A 1 72 ? -7.737 0.028 7.282 1.00 95.56 72 ALA A C 1
ATOM 562 O O . ALA A 1 72 ? -7.109 0.870 6.643 1.00 95.56 72 ALA A O 1
ATOM 563 N N . GLY A 1 73 ? -7.795 -1.255 6.914 1.00 96.75 73 GLY A N 1
ATOM 564 C CA . GLY A 1 73 ? -7.147 -1.798 5.723 1.00 96.75 73 GLY A CA 1
ATOM 565 C C . GLY A 1 73 ? -7.672 -1.177 4.427 1.00 96.75 73 GLY A C 1
ATOM 566 O O . GLY A 1 73 ? -6.870 -0.763 3.592 1.00 96.75 73 GLY A O 1
ATOM 567 N N . ALA A 1 74 ? -8.996 -1.026 4.286 1.00 97.56 74 ALA A N 1
ATOM 568 C CA . ALA A 1 74 ? -9.610 -0.337 3.147 1.00 97.56 74 ALA A CA 1
ATOM 569 C C . ALA A 1 74 ? -9.110 1.104 3.020 1.00 97.56 74 ALA A C 1
ATOM 571 O O . ALA A 1 74 ? -8.712 1.522 1.937 1.00 97.56 74 ALA A O 1
ATOM 572 N N . LEU A 1 75 ? -9.100 1.863 4.119 1.00 96.94 75 LEU A N 1
ATOM 573 C CA . LEU A 1 75 ? -8.688 3.263 4.095 1.00 96.94 75 LEU A CA 1
ATOM 574 C C . LEU A 1 75 ? -7.188 3.405 3.792 1.00 96.94 75 LEU A C 1
ATOM 576 O O . LEU A 1 75 ? -6.811 4.250 2.986 1.00 96.94 75 LEU A O 1
ATOM 580 N N . THR A 1 76 ? -6.339 2.540 4.356 1.00 97.44 76 THR A N 1
ATOM 581 C CA . THR A 1 76 ? -4.913 2.462 3.996 1.00 97.44 76 THR A CA 1
ATOM 582 C C . THR A 1 76 ? -4.724 2.155 2.511 1.00 97.44 76 THR A C 1
ATOM 584 O O . THR A 1 76 ? -3.943 2.834 1.843 1.00 97.44 76 THR A O 1
ATOM 587 N N . ALA A 1 77 ? -5.462 1.177 1.978 1.00 97.44 77 ALA A N 1
ATOM 588 C CA . ALA A 1 77 ? -5.395 0.822 0.567 1.00 97.44 77 ALA A CA 1
ATOM 589 C C . ALA A 1 77 ? -5.876 1.956 -0.338 1.00 97.44 77 ALA A C 1
ATOM 591 O O . ALA A 1 77 ? -5.228 2.230 -1.340 1.00 97.44 77 ALA A O 1
ATOM 592 N N . LEU A 1 78 ? -6.956 2.651 0.027 1.00 97.50 78 LEU A N 1
ATOM 593 C CA . LEU A 1 78 ? -7.472 3.800 -0.719 1.00 97.50 78 LEU A CA 1
ATOM 594 C C . LEU A 1 78 ? -6.463 4.947 -0.774 1.00 97.50 78 LEU A C 1
ATOM 596 O O . LEU A 1 78 ? -6.259 5.515 -1.841 1.00 97.50 78 LEU A O 1
ATOM 600 N N . VAL A 1 79 ? -5.801 5.271 0.341 1.00 96.94 79 VAL A N 1
ATOM 601 C CA . VAL A 1 79 ? -4.780 6.333 0.368 1.00 96.94 79 VAL A CA 1
ATOM 602 C C . VAL A 1 79 ? -3.594 5.983 -0.536 1.00 96.94 79 VAL A C 1
ATOM 604 O O . VAL A 1 79 ? -3.140 6.819 -1.321 1.00 96.94 79 VAL A O 1
ATOM 607 N N . TYR A 1 80 ? -3.108 4.742 -0.476 1.00 95.38 80 TYR A N 1
ATOM 608 C CA . TYR A 1 80 ? -2.016 4.302 -1.345 1.00 95.38 80 TYR A CA 1
ATOM 609 C C . TYR A 1 80 ? -2.443 4.213 -2.817 1.00 95.38 80 TYR A C 1
ATOM 611 O O . TYR A 1 80 ? -1.761 4.741 -3.689 1.00 95.38 80 TYR A O 1
ATOM 619 N N . SER A 1 81 ? -3.603 3.617 -3.092 1.00 94.94 81 SER A N 1
ATOM 620 C CA . SER A 1 81 ? -4.226 3.543 -4.417 1.00 94.94 81 SER A CA 1
ATOM 621 C C . SER A 1 81 ? -4.372 4.929 -5.038 1.00 94.94 81 SER A C 1
ATOM 623 O O . SER A 1 81 ? -4.053 5.109 -6.206 1.00 94.94 81 SER A O 1
ATOM 625 N N . LEU A 1 82 ? -4.806 5.923 -4.260 1.00 94.75 82 LEU A N 1
ATOM 626 C CA . LEU A 1 82 ? -4.905 7.306 -4.717 1.00 94.75 82 LEU A CA 1
ATOM 627 C C . LEU A 1 82 ? -3.529 7.886 -5.068 1.00 94.75 82 LEU A C 1
ATOM 629 O O . LEU A 1 82 ? -3.398 8.588 -6.063 1.00 94.75 82 LEU A O 1
ATOM 633 N N . THR A 1 83 ? -2.496 7.565 -4.286 1.00 93.12 83 THR A N 1
ATOM 634 C CA . THR A 1 83 ? -1.116 7.989 -4.573 1.00 93.12 83 THR A CA 1
ATOM 635 C C . THR A 1 83 ? -0.615 7.396 -5.892 1.00 93.12 83 THR A C 1
ATOM 637 O O . THR A 1 83 ? -0.043 8.112 -6.716 1.00 93.12 83 THR A O 1
ATOM 640 N N . VAL A 1 84 ? -0.848 6.099 -6.114 1.00 91.50 84 VAL A N 1
ATOM 641 C CA . VAL A 1 84 ? -0.483 5.416 -7.363 1.00 91.50 84 VAL A CA 1
ATOM 642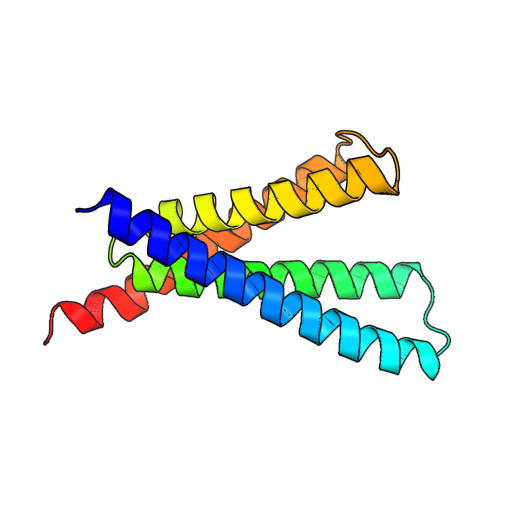 C C . VAL A 1 84 ? -1.244 6.012 -8.545 1.00 91.50 84 VAL A C 1
ATOM 644 O O . VAL A 1 84 ? -0.616 6.380 -9.533 1.00 91.50 84 VAL A O 1
ATOM 647 N N . PHE A 1 85 ? -2.560 6.192 -8.416 1.00 91.62 85 PHE A N 1
ATOM 648 C CA . PHE A 1 85 ? -3.394 6.809 -9.445 1.00 91.62 85 PHE A CA 1
ATOM 649 C C . PHE A 1 85 ? -2.906 8.213 -9.821 1.00 91.62 85 PHE A C 1
ATOM 651 O O . PHE A 1 85 ? -2.718 8.504 -10.998 1.00 91.62 85 PHE A O 1
ATOM 658 N N . LEU A 1 86 ? -2.640 9.074 -8.831 1.00 91.75 86 LEU A N 1
ATOM 659 C CA . LEU A 1 86 ? -2.109 10.417 -9.080 1.00 91.75 86 LEU A CA 1
ATOM 660 C C . LEU A 1 86 ? -0.755 10.362 -9.794 1.00 91.75 86 LEU A C 1
ATOM 662 O O . LEU A 1 86 ? -0.518 11.141 -10.711 1.00 91.75 86 LEU A O 1
ATOM 666 N N . THR A 1 87 ? 0.114 9.425 -9.415 1.00 88.81 87 THR A N 1
ATOM 667 C CA . THR A 1 87 ? 1.418 9.249 -10.067 1.00 88.81 87 THR A CA 1
ATOM 668 C C . THR A 1 87 ? 1.244 8.821 -11.527 1.00 88.81 87 THR A C 1
ATOM 670 O O . THR A 1 87 ? 1.852 9.413 -12.411 1.00 88.81 87 THR A O 1
ATOM 673 N N . GLN A 1 88 ? 0.367 7.854 -11.807 1.00 87.56 88 GLN A N 1
ATOM 674 C CA . GLN A 1 88 ? 0.083 7.385 -13.169 1.00 87.56 88 GLN A CA 1
ATOM 675 C C . GLN A 1 88 ? -0.539 8.477 -14.045 1.00 87.56 88 GLN A C 1
ATOM 677 O O . GLN A 1 88 ? -0.078 8.704 -15.164 1.00 87.56 88 GLN A O 1
ATOM 682 N N . TYR A 1 89 ? -1.528 9.197 -13.514 1.00 88.69 89 TYR A N 1
ATOM 683 C CA . TYR A 1 89 ? -2.197 10.283 -14.222 1.00 88.69 89 TYR A CA 1
ATOM 684 C C . TYR A 1 89 ? -1.233 11.436 -14.541 1.00 88.69 89 TYR A C 1
ATOM 686 O O . TYR A 1 89 ? -1.190 11.899 -15.675 1.00 88.69 89 TYR A O 1
ATOM 694 N N . LEU A 1 90 ? -0.408 11.876 -13.582 1.00 89.19 90 LEU A N 1
ATOM 695 C CA . LEU A 1 90 ? 0.527 12.986 -13.809 1.00 89.19 90 LEU A CA 1
ATOM 696 C C . LEU A 1 90 ? 1.737 12.588 -14.670 1.00 89.19 90 LEU A C 1
ATOM 698 O O . LEU A 1 90 ? 2.243 13.429 -15.410 1.00 89.19 90 LEU A O 1
ATOM 702 N N . SER A 1 91 ? 2.239 11.353 -14.553 1.00 86.06 91 SER A N 1
ATOM 703 C CA . SER A 1 91 ? 3.455 10.914 -15.259 1.00 86.06 91 SER A CA 1
ATOM 704 C C . SER A 1 91 ? 3.194 10.381 -16.663 1.00 86.06 91 SER A C 1
ATOM 706 O O . SER A 1 91 ? 3.977 10.659 -17.567 1.00 86.06 91 SER A O 1
ATOM 708 N N . PHE A 1 92 ? 2.118 9.616 -16.852 1.00 81.12 92 PHE A N 1
ATOM 709 C CA . PHE A 1 92 ? 1.856 8.892 -18.100 1.00 81.12 92 PHE A CA 1
ATOM 710 C C . PHE A 1 92 ? 0.568 9.345 -18.794 1.00 81.12 92 PHE A C 1
ATOM 712 O O . PHE A 1 92 ? 0.258 8.857 -19.877 1.00 81.12 92 PHE A O 1
ATOM 719 N N . ASN A 1 93 ? -0.170 10.290 -18.195 1.00 82.62 93 ASN A N 1
ATOM 720 C CA . ASN A 1 93 ? -1.467 10.763 -18.682 1.00 82.62 93 ASN A CA 1
ATOM 721 C C . ASN A 1 93 ? -2.477 9.620 -18.896 1.00 82.62 93 ASN A C 1
ATOM 723 O O . ASN A 1 93 ? -3.394 9.723 -19.714 1.00 82.62 93 ASN A O 1
ATOM 727 N N . GLU A 1 94 ? -2.295 8.517 -18.167 1.00 76.56 94 GLU A N 1
ATOM 728 C CA . GLU A 1 94 ? -3.215 7.393 -18.203 1.00 76.56 94 GLU A CA 1
ATOM 729 C C . GLU A 1 94 ? -4.452 7.702 -17.363 1.00 76.56 94 GLU A C 1
ATOM 731 O O . GLU A 1 94 ? -4.366 8.183 -16.231 1.00 76.56 94 GLU A O 1
ATOM 736 N N . THR A 1 95 ? -5.617 7.408 -17.931 1.00 79.62 95 THR A N 1
ATOM 737 C CA . THR A 1 95 ? -6.919 7.547 -17.269 1.00 79.62 95 THR A CA 1
ATOM 738 C C . THR A 1 95 ? -7.472 6.174 -16.897 1.00 79.62 95 THR A C 1
ATOM 740 O O . THR A 1 95 ? -6.856 5.157 -17.205 1.00 79.62 95 THR A O 1
ATOM 743 N N . PHE A 1 96 ? -8.643 6.150 -16.247 1.00 73.31 96 PHE A N 1
ATOM 744 C CA . PHE A 1 96 ? -9.341 4.926 -15.852 1.00 73.31 96 PHE A CA 1
ATOM 745 C C . PHE A 1 96 ? -9.616 3.995 -17.045 1.00 73.31 96 PHE A C 1
ATOM 747 O O . PHE A 1 96 ? -10.659 4.081 -17.691 1.00 73.31 96 PHE A O 1
ATOM 754 N N . ASP A 1 97 ? -8.695 3.066 -17.279 1.00 85.81 97 ASP A N 1
ATOM 755 C CA . ASP A 1 97 ? -8.891 1.885 -18.114 1.00 85.81 97 ASP A CA 1
ATOM 756 C C . ASP A 1 97 ? -9.304 0.671 -17.259 1.00 85.81 97 ASP A C 1
ATOM 758 O O . ASP A 1 97 ? -9.112 0.640 -16.037 1.00 85.81 97 ASP A O 1
ATOM 762 N N . LEU A 1 98 ? -9.870 -0.359 -17.893 1.00 88.69 98 LEU A N 1
ATOM 763 C CA . LEU A 1 98 ? -10.287 -1.594 -17.231 1.00 88.69 98 LEU A CA 1
ATOM 764 C C . LEU A 1 98 ? -9.127 -2.253 -16.472 1.00 88.69 98 LEU A C 1
ATOM 766 O O . LEU A 1 98 ? -9.325 -2.749 -15.360 1.00 88.69 98 LEU A O 1
ATOM 770 N N . GLN A 1 99 ? -7.911 -2.223 -17.028 1.00 87.62 99 GLN A N 1
ATOM 771 C CA . GLN A 1 99 ? -6.737 -2.781 -16.361 1.00 87.62 99 GLN A CA 1
ATOM 772 C C . GLN A 1 99 ? -6.381 -2.003 -15.086 1.00 87.62 99 GLN A C 1
ATOM 774 O O . GLN A 1 99 ? -6.120 -2.614 -14.045 1.00 87.62 99 GLN A O 1
ATOM 779 N N . GLN A 1 100 ? -6.437 -0.668 -15.128 1.00 88.12 100 GLN A N 1
ATOM 780 C CA . GLN A 1 100 ? -6.230 0.160 -13.940 1.00 88.12 100 GLN A CA 1
ATOM 781 C C . GLN A 1 100 ? -7.310 -0.099 -12.888 1.00 88.12 100 GLN A C 1
ATOM 783 O O . GLN A 1 100 ? -6.994 -0.218 -11.705 1.00 88.12 100 GLN A O 1
ATOM 788 N N . LEU A 1 101 ? -8.576 -0.219 -13.289 1.00 91.31 101 LEU A N 1
ATOM 789 C CA . LEU A 1 101 ? -9.669 -0.496 -12.359 1.00 91.31 101 LEU A CA 1
ATOM 790 C C . LEU A 1 101 ? -9.470 -1.842 -11.646 1.00 91.31 101 LEU A C 1
ATOM 792 O O . LEU A 1 101 ? -9.594 -1.918 -10.421 1.00 91.31 101 LEU A O 1
ATOM 796 N N . LEU A 1 102 ? -9.089 -2.886 -12.388 1.00 93.50 102 LEU A N 1
ATOM 797 C CA . LEU A 1 102 ? -8.764 -4.194 -11.821 1.00 93.50 102 LEU A CA 1
ATOM 798 C C . LEU A 1 102 ? -7.578 -4.111 -10.853 1.00 93.50 102 LEU A C 1
ATOM 800 O O . LEU A 1 102 ? -7.667 -4.642 -9.746 1.00 93.50 102 LEU A O 1
ATOM 804 N N . MET A 1 103 ? -6.513 -3.391 -11.212 1.00 92.50 103 MET A N 1
ATOM 805 C CA . MET A 1 103 ? -5.341 -3.218 -10.351 1.00 92.50 103 MET A CA 1
ATOM 806 C C . MET A 1 103 ? -5.700 -2.534 -9.024 1.00 92.50 103 MET A C 1
ATOM 808 O O . MET A 1 103 ? -5.404 -3.066 -7.953 1.00 92.50 103 MET A O 1
ATOM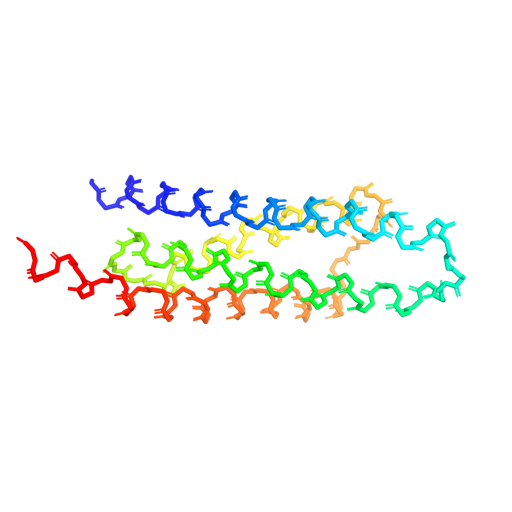 812 N N . HIS A 1 104 ? -6.391 -1.393 -9.076 1.00 94.44 104 HIS A N 1
ATOM 813 C CA . HIS A 1 104 ? -6.785 -0.655 -7.874 1.00 94.44 104 HIS A CA 1
ATOM 814 C C . HIS A 1 104 ? -7.809 -1.434 -7.029 1.00 94.44 104 HIS A C 1
ATOM 816 O O . HIS A 1 104 ? -7.752 -1.393 -5.799 1.00 94.44 104 HIS A O 1
ATOM 822 N N . SER A 1 105 ? -8.697 -2.215 -7.659 1.00 95.88 105 SER A N 1
ATOM 823 C CA . SER A 1 105 ? -9.591 -3.127 -6.933 1.00 95.88 105 SER A CA 1
ATOM 824 C C . SER A 1 105 ? -8.816 -4.232 -6.208 1.00 95.88 105 SER A C 1
ATOM 826 O O . SER A 1 105 ? -9.106 -4.529 -5.049 1.00 95.88 105 SER A O 1
ATOM 828 N N . GLY A 1 106 ? -7.771 -4.775 -6.840 1.00 96.75 106 GLY A N 1
ATOM 829 C CA . GLY A 1 106 ? -6.860 -5.730 -6.222 1.00 96.75 106 GLY A CA 1
ATOM 830 C C . GLY A 1 106 ? -6.161 -5.124 -5.010 1.00 96.75 106 GLY A C 1
ATOM 831 O O . GLY A 1 106 ? -6.179 -5.718 -3.936 1.00 96.75 106 GLY A O 1
ATOM 832 N N . TYR A 1 107 ? -5.623 -3.910 -5.140 1.00 96.50 107 TYR A N 1
ATOM 833 C CA . TYR A 1 107 ? -5.003 -3.191 -4.025 1.00 96.50 107 TYR A CA 1
ATOM 834 C C . TYR A 1 107 ? -5.950 -3.011 -2.840 1.00 96.50 107 TYR A C 1
ATOM 836 O O . TYR A 1 107 ? -5.558 -3.251 -1.694 1.00 96.50 107 TYR A O 1
ATOM 844 N N . LEU A 1 108 ? -7.205 -2.648 -3.115 1.00 97.56 108 LEU A N 1
ATOM 845 C CA . LEU A 1 108 ? -8.241 -2.528 -2.098 1.00 97.56 108 LEU A CA 1
ATOM 846 C C . LEU A 1 108 ? -8.475 -3.864 -1.383 1.00 97.56 108 LEU A C 1
ATOM 848 O O . LEU A 1 108 ? -8.402 -3.921 -0.156 1.00 97.56 108 LEU A O 1
ATOM 852 N N . ILE A 1 109 ? -8.714 -4.939 -2.140 1.00 98.00 109 ILE A N 1
ATOM 853 C CA . ILE A 1 109 ? -8.962 -6.279 -1.593 1.00 98.00 109 ILE A CA 1
ATOM 854 C C . ILE A 1 109 ? -7.782 -6.726 -0.729 1.00 98.00 109 ILE A C 1
ATOM 856 O O . ILE A 1 109 ? -7.977 -7.187 0.394 1.00 98.00 109 ILE A O 1
ATOM 860 N N . THR A 1 110 ? -6.554 -6.542 -1.209 1.00 98.00 110 THR A N 1
ATOM 861 C CA . THR A 1 110 ? -5.343 -6.949 -0.497 1.00 98.00 110 THR A CA 1
ATOM 862 C C . THR A 1 110 ? -5.139 -6.176 0.800 1.00 98.00 110 THR A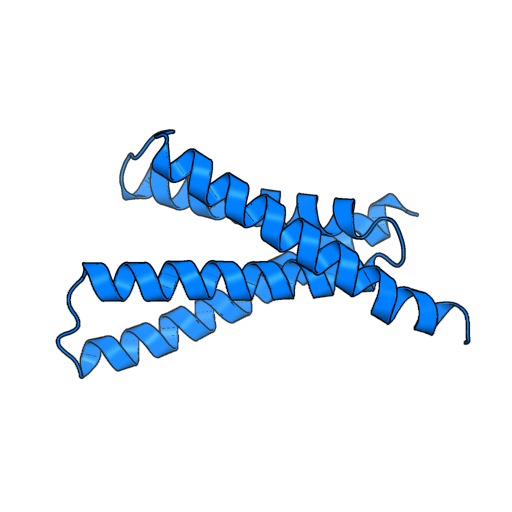 C 1
ATOM 864 O O . THR A 1 110 ? -4.849 -6.790 1.828 1.00 98.00 110 THR A O 1
ATOM 867 N N . GLY A 1 111 ? -5.329 -4.855 0.797 1.00 97.94 111 GLY A N 1
ATOM 868 C CA . GLY A 1 111 ? -5.218 -4.062 2.022 1.00 97.94 111 GLY A CA 1
ATOM 869 C C . GLY A 1 111 ? -6.328 -4.376 3.027 1.00 97.94 111 GLY A C 1
ATOM 870 O O . GLY A 1 111 ? -6.057 -4.484 4.223 1.00 97.94 111 GLY A O 1
ATOM 871 N N . VAL A 1 112 ? -7.559 -4.614 2.558 1.00 97.81 112 VAL A N 1
ATOM 872 C CA . VAL A 1 112 ? -8.675 -5.089 3.394 1.00 97.81 112 VAL A CA 1
ATOM 873 C C . VAL A 1 112 ? -8.346 -6.442 4.021 1.00 97.81 112 VAL A C 1
ATOM 875 O O . VAL A 1 112 ? -8.530 -6.618 5.226 1.00 97.81 112 VAL A O 1
ATOM 878 N N . PHE A 1 113 ? -7.818 -7.381 3.234 1.00 97.56 113 PHE A N 1
ATOM 879 C CA . PHE A 1 113 ? -7.445 -8.713 3.706 1.00 97.56 113 PHE A CA 1
ATOM 880 C C . PHE A 1 113 ? -6.321 -8.655 4.745 1.00 97.56 113 PHE A C 1
ATOM 882 O O . PHE A 1 113 ? -6.446 -9.243 5.820 1.00 97.56 113 PHE A O 1
ATOM 889 N N . GLY A 1 114 ? -5.278 -7.861 4.483 1.00 96.75 114 GLY A N 1
ATOM 890 C CA . GLY A 1 114 ? -4.227 -7.573 5.457 1.00 96.75 114 GLY A CA 1
ATOM 891 C C . GLY A 1 114 ? -4.800 -6.994 6.750 1.00 96.75 114 GLY A C 1
ATOM 892 O O . GLY A 1 114 ? -4.510 -7.497 7.833 1.00 96.75 114 GLY A O 1
ATOM 893 N N . GLY A 1 115 ? -5.690 -6.003 6.650 1.00 96.69 115 GLY A N 1
ATOM 894 C CA . GLY A 1 115 ? -6.328 -5.367 7.805 1.00 96.69 115 GLY A CA 1
ATOM 895 C C . GLY A 1 115 ? -7.192 -6.303 8.645 1.00 96.69 115 GLY A C 1
ATOM 896 O O . GLY A 1 115 ? -7.130 -6.253 9.876 1.00 96.69 115 GLY A O 1
ATOM 897 N N . MET A 1 116 ? -7.957 -7.193 8.007 1.00 95.94 116 MET A N 1
ATOM 898 C CA . MET A 1 116 ? -8.736 -8.226 8.700 1.00 95.94 116 MET A CA 1
ATOM 899 C C . MET A 1 116 ? -7.843 -9.183 9.494 1.00 95.94 116 MET A C 1
ATOM 901 O O . MET A 1 116 ? -8.163 -9.519 10.632 1.00 95.94 116 MET A O 1
ATOM 905 N N . ILE A 1 117 ? -6.706 -9.591 8.927 1.00 95.44 117 ILE A N 1
ATOM 906 C CA . ILE A 1 117 ? -5.744 -10.453 9.624 1.00 95.44 117 ILE A CA 1
ATOM 907 C C . ILE A 1 117 ? -5.066 -9.684 10.766 1.00 95.44 117 ILE A C 1
ATOM 909 O O . ILE A 1 117 ? -4.975 -10.183 11.888 1.00 95.44 117 ILE A O 1
ATOM 913 N N . GLY A 1 118 ? -4.641 -8.447 10.506 1.00 94.31 118 GLY A N 1
ATOM 914 C CA . GLY A 1 118 ? -3.918 -7.614 11.464 1.00 94.31 118 GLY A CA 1
ATOM 915 C C . GLY A 1 118 ? -4.686 -7.376 12.758 1.00 94.31 118 GLY A C 1
ATOM 916 O O . GLY A 1 118 ? -4.132 -7.563 13.844 1.00 94.31 118 GLY A O 1
ATOM 917 N N . VAL A 1 119 ? -5.970 -7.011 12.647 1.00 93.44 119 VAL A N 1
ATOM 918 C CA . VAL A 1 119 ? -6.808 -6.711 13.818 1.00 93.44 119 VAL A CA 1
ATOM 919 C C . VAL A 1 119 ? -7.056 -7.940 14.690 1.00 93.44 119 VAL A C 1
ATOM 921 O O . VAL A 1 119 ? -7.077 -7.816 15.910 1.00 93.44 119 VAL A O 1
ATOM 924 N N . ASN A 1 120 ? -7.185 -9.128 14.094 1.00 90.50 120 ASN A N 1
ATOM 925 C CA . ASN A 1 120 ? -7.424 -10.359 14.848 1.00 90.50 120 ASN A CA 1
ATOM 926 C C . ASN A 1 120 ? -6.184 -10.805 15.634 1.00 90.50 120 ASN A C 1
ATOM 928 O O . ASN A 1 120 ? -6.316 -11.343 16.729 1.00 90.50 120 ASN A O 1
ATOM 932 N N . ILE A 1 121 ? -4.984 -10.557 15.102 1.00 85.25 121 ILE A N 1
ATOM 933 C CA . ILE A 1 121 ? -3.728 -10.958 15.749 1.00 85.25 121 ILE A CA 1
ATOM 934 C C . ILE A 1 121 ? -3.340 -9.984 16.872 1.00 85.25 121 ILE A C 1
ATOM 936 O O . ILE A 1 121 ? -2.981 -10.418 17.962 1.00 85.25 121 ILE A O 1
ATOM 940 N N . HIS A 1 122 ? -3.447 -8.672 16.646 1.00 71.00 122 HIS A N 1
ATOM 941 C CA . HIS A 1 122 ? -3.028 -7.669 17.638 1.00 71.00 122 HIS A CA 1
ATOM 942 C C . HIS A 1 122 ? -4.152 -7.216 18.580 1.00 71.00 122 HIS A C 1
ATOM 944 O O . HIS A 1 122 ? -3.873 -6.778 19.694 1.00 71.00 122 HIS A O 1
ATOM 950 N N . GLY A 1 123 ? -5.420 -7.336 18.174 1.00 60.97 123 GLY A N 1
ATOM 951 C CA . GLY A 1 123 ? -6.569 -6.965 19.002 1.00 60.97 123 GLY A CA 1
ATOM 952 C C . GLY A 1 123 ? -6.734 -7.848 20.243 1.00 60.97 123 GLY A C 1
ATOM 953 O O . GLY A 1 123 ? -7.143 -7.348 21.289 1.00 60.97 123 GLY A O 1
ATOM 954 N N . ASN A 1 124 ? -6.350 -9.128 20.168 1.00 57.16 124 ASN A N 1
ATOM 955 C CA . ASN A 1 124 ? -6.365 -10.019 21.334 1.00 57.16 124 ASN A CA 1
ATOM 956 C C . ASN A 1 124 ? -5.280 -9.662 22.361 1.00 57.16 124 ASN A C 1
ATOM 958 O O . ASN A 1 124 ? -5.539 -9.720 23.556 1.00 57.16 124 ASN A O 1
ATOM 962 N N . SER A 1 125 ? -4.111 -9.181 21.922 1.00 55.25 125 SER A N 1
ATOM 963 C CA . SER A 1 125 ? -3.014 -8.814 22.831 1.00 55.25 125 SER A CA 1
ATOM 964 C C . SER A 1 125 ? -3.348 -7.652 23.775 1.00 55.25 125 SER A C 1
ATOM 966 O O . SER A 1 125 ? -2.697 -7.526 24.805 1.00 55.25 125 SER A O 1
ATOM 968 N N . HIS A 1 126 ? -4.321 -6.799 23.435 1.00 51.53 126 HIS A N 1
ATOM 969 C CA . HIS A 1 126 ? -4.766 -5.688 24.286 1.00 51.53 126 HIS A CA 1
ATOM 970 C C . HIS A 1 126 ? -5.912 -6.055 25.241 1.00 51.53 126 HIS A C 1
ATOM 972 O O . HIS A 1 126 ? -6.250 -5.242 26.097 1.00 51.53 126 HIS A O 1
ATOM 978 N N . ARG A 1 127 ? -6.544 -7.228 25.086 1.00 50.22 127 ARG A N 1
ATOM 979 C CA . ARG A 1 127 ? -7.585 -7.712 26.016 1.00 50.22 127 ARG A CA 1
ATOM 980 C C . ARG A 1 127 ? -7.014 -8.506 27.190 1.00 50.22 127 ARG A C 1
ATOM 982 O O . ARG A 1 127 ? -7.695 -8.597 28.205 1.00 50.22 127 ARG A O 1
ATOM 989 N N . ASP A 1 128 ? -5.792 -9.017 27.055 1.00 48.69 128 ASP A N 1
ATOM 990 C CA . ASP A 1 128 ? -5.148 -9.898 28.039 1.00 48.69 128 ASP A CA 1
ATOM 991 C C . ASP A 1 128 ? -4.078 -9.187 28.903 1.00 48.69 128 ASP A C 1
ATOM 993 O O . ASP A 1 128 ? -3.379 -9.839 29.679 1.00 48.69 128 ASP A O 1
ATOM 997 N N . SER A 1 129 ? -3.948 -7.859 28.783 1.00 49.03 129 SER A N 1
ATOM 998 C CA . SER A 1 129 ? -3.040 -6.992 29.560 1.00 49.03 129 SER A CA 1
ATOM 999 C C . SER A 1 129 ? -3.809 -5.931 30.335 1.00 49.03 129 SER A C 1
ATOM 1001 O O . SER A 1 129 ? -3.499 -5.718 31.525 1.00 49.03 129 SER A O 1
#

Foldseek 3Di:
DLVVQLVVLLVQLLVQLVVQLVVVVVVLVVVVVPDPDDPVVSVVVSLVSSLVSLLSSLLSSLQSSLPPSLVSLLSSLVVVLVVVQVCCCVPVVDDDDPVSVVSSVSSNVSSSNSSVNNNVVNSVVVVVD

Radius of gyration: 16.03 Å; chains: 1; bounding box: 36×24×50 Å

Organism: NCBI:txid1601833

InterPro domains:
  IPR023804 Protein of unknown function DUF3792, transmembrane [PF12670] (7-118)
  IPR023804 Protein of unknown function DUF3792, transmembrane [TIGR04086] (9-121)